Protein AF-A0A9W5X597-F1 (afdb_monomer_lite)

Sequence (106 aa):
MDLIKTKQFFVFLSLLCAIGVFLMSSAFQSMAYWGNDLTWYWVGVAFTYFIWLMGIVFLVIAITRKVNVKGKLIFGLSMLGIATFIILICGFLWTTFVIIAGMSGI

Secondary structure (DSSP, 8-state):
--HHHHHHHHHHHHHHHHHHHHHHHHHHHHHTTSSSSTHHHHHHHHHHHHHHHHHHHHHHHHHHS-----HHHHHHHHHHHHHHHHHHHHHHHHHHHHHHHHHH--

Radius of gyration: 16.73 Å; chains: 1; bounding box: 36×28×49 Å

Foldseek 3Di:
DALLVLLVVLLVLLLVLLVVLVVLLVVLLVLCPVDPHSPRSVVSLVVSVVSLVSSVVSLVVSVPRDDDDDPVSVVVSVVSSVVSVVSSVVSVVSSVVSVVVSVVVD

pLDDT: mean 86.91, std 10.13, range [55.41, 96.94]

Organism: NCBI:txid1827502

Structure (mmCIF, N/CA/C/O backbone):
data_AF-A0A9W5X597-F1
#
_entry.id   AF-A0A9W5X597-F1
#
loop_
_atom_site.group_PDB
_atom_site.id
_atom_site.type_symbol
_atom_site.label_atom_id
_atom_site.label_alt_id
_atom_site.label_comp_id
_atom_site.label_asym_id
_atom_site.label_entity_id
_atom_site.label_seq_id
_atom_site.pdbx_PDB_ins_code
_atom_site.Cartn_x
_atom_site.Cartn_y
_atom_site.Cartn_z
_atom_site.occupancy
_atom_site.B_iso_or_equiv
_atom_site.auth_seq_id
_atom_site.auth_comp_id
_atom_site.auth_asym_id
_atom_site.auth_atom_id
_atom_site.pdbx_PDB_model_num
ATOM 1 N N . MET A 1 1 ? -15.982 -18.032 16.663 1.00 55.41 1 MET A N 1
ATOM 2 C CA . MET A 1 1 ? -14.831 -17.140 16.389 1.00 55.41 1 MET A CA 1
ATOM 3 C C . MET A 1 1 ? -15.168 -15.757 16.931 1.00 55.41 1 MET A C 1
ATOM 5 O O . MET A 1 1 ? -16.221 -15.241 16.579 1.00 55.41 1 MET A O 1
ATOM 9 N N . ASP A 1 2 ? -14.349 -15.187 17.821 1.00 71.25 2 ASP A N 1
ATOM 10 C CA . ASP A 1 2 ? -14.625 -13.870 18.416 1.00 71.25 2 ASP A CA 1
ATOM 11 C C . ASP A 1 2 ? -14.661 -12.774 17.341 1.00 71.25 2 ASP A C 1
ATOM 13 O O . ASP A 1 2 ? -13.710 -12.576 16.577 1.00 71.25 2 ASP A O 1
ATOM 17 N N . LEU A 1 3 ? -15.757 -12.019 17.300 1.00 65.25 3 LEU A N 1
ATOM 18 C CA . LEU A 1 3 ? -16.006 -10.970 16.304 1.00 65.25 3 LEU A CA 1
ATOM 19 C C . LEU A 1 3 ? -14.946 -9.844 16.384 1.00 65.25 3 LEU A C 1
ATOM 21 O O . LEU A 1 3 ? -14.545 -9.279 15.368 1.00 65.25 3 LEU A O 1
ATOM 25 N N . ILE A 1 4 ? -14.405 -9.613 17.586 1.00 70.88 4 ILE A N 1
ATOM 26 C CA . ILE A 1 4 ? -13.293 -8.693 17.889 1.00 70.88 4 ILE A CA 1
ATOM 27 C C . ILE A 1 4 ? -11.985 -9.151 17.245 1.00 70.88 4 ILE A C 1
ATOM 29 O O . ILE A 1 4 ? -11.350 -8.376 16.530 1.00 70.88 4 ILE A O 1
ATOM 33 N N . LYS A 1 5 ? -11.604 -10.418 17.468 1.00 79.31 5 LYS A N 1
ATOM 34 C CA . LYS A 1 5 ? -10.389 -11.010 16.889 1.00 79.31 5 LYS A CA 1
ATOM 35 C C . LYS A 1 5 ? -10.447 -10.971 15.369 1.00 79.31 5 LYS A C 1
ATOM 37 O O . LYS A 1 5 ? -9.449 -10.715 14.711 1.00 79.31 5 LYS A O 1
ATOM 42 N N . THR A 1 6 ? -11.646 -11.145 14.821 1.00 81.94 6 THR A N 1
ATOM 43 C CA . THR A 1 6 ? -11.864 -11.090 13.379 1.00 81.94 6 THR A CA 1
ATOM 44 C C . THR A 1 6 ? -11.662 -9.678 12.816 1.00 81.94 6 THR A C 1
ATOM 46 O O . THR A 1 6 ? -11.004 -9.520 11.794 1.00 81.94 6 THR A O 1
ATOM 49 N N . LYS A 1 7 ? -12.166 -8.630 13.486 1.00 83.38 7 LYS A N 1
ATOM 50 C CA . LYS A 1 7 ? -11.918 -7.236 13.071 1.00 83.38 7 LYS A CA 1
ATOM 51 C C . LYS A 1 7 ? -10.435 -6.868 13.172 1.00 83.38 7 LYS A C 1
ATOM 53 O O . LYS A 1 7 ? -9.898 -6.276 12.243 1.00 83.38 7 LYS A O 1
ATOM 58 N N . GLN A 1 8 ? -9.776 -7.251 14.267 1.00 86.62 8 GLN A N 1
ATOM 59 C CA . GLN A 1 8 ? -8.328 -7.083 14.445 1.00 86.62 8 GLN A CA 1
ATOM 60 C C . GLN A 1 8 ? -7.528 -7.747 13.329 1.00 86.62 8 GLN A C 1
ATOM 62 O O . GLN A 1 8 ? -6.638 -7.119 12.763 1.00 86.62 8 GLN A O 1
ATOM 67 N N . PHE A 1 9 ? -7.890 -8.977 12.975 1.00 89.56 9 PHE A N 1
ATOM 68 C CA . PHE A 1 9 ? -7.256 -9.715 11.893 1.00 89.56 9 PHE A CA 1
ATOM 69 C C . PHE A 1 9 ? -7.353 -8.977 10.550 1.00 89.56 9 PHE A C 1
ATOM 71 O O . PHE A 1 9 ? -6.346 -8.836 9.867 1.00 89.56 9 PHE A O 1
ATOM 78 N N . PHE A 1 10 ? -8.523 -8.434 10.196 1.00 90.69 10 PHE A N 1
ATOM 79 C CA . PHE A 1 10 ? -8.683 -7.686 8.943 1.00 90.69 10 PHE A CA 1
ATOM 80 C C . PHE A 1 10 ? -7.921 -6.356 8.918 1.00 90.69 10 PHE A C 1
ATOM 82 O O . PHE A 1 10 ? -7.339 -6.021 7.891 1.00 90.69 10 PHE A O 1
ATOM 89 N N . VAL A 1 11 ? -7.873 -5.613 10.032 1.00 91.12 11 VAL A N 1
ATOM 90 C CA . VAL A 1 11 ? -7.046 -4.392 10.116 1.00 91.12 11 VAL A CA 1
ATOM 91 C C . VAL A 1 11 ? -5.566 -4.739 9.965 1.00 91.12 11 VAL A C 1
ATOM 93 O O . VAL A 1 11 ? -4.852 -4.074 9.224 1.00 91.12 11 VAL A O 1
ATOM 96 N N . PHE A 1 12 ? -5.112 -5.810 10.617 1.00 92.06 12 PHE A N 1
ATOM 97 C CA . PHE A 1 12 ? -3.736 -6.281 10.489 1.00 92.06 12 PHE A CA 1
ATOM 98 C C . PHE A 1 12 ? -3.404 -6.721 9.056 1.00 92.06 12 PHE A C 1
ATOM 100 O O . PHE A 1 12 ? -2.354 -6.365 8.530 1.00 92.06 12 PHE A O 1
ATOM 107 N N . LEU A 1 13 ? -4.317 -7.433 8.393 1.00 93.94 13 LEU A N 1
ATOM 108 C CA . LEU A 1 13 ? -4.145 -7.843 7.001 1.00 93.94 13 LEU A CA 1
ATOM 109 C C . LEU A 1 13 ? -4.097 -6.634 6.054 1.00 93.94 13 LEU A C 1
ATOM 111 O O . LEU A 1 13 ? -3.254 -6.582 5.164 1.00 93.94 13 LEU A O 1
ATOM 115 N N . SER A 1 14 ? -4.945 -5.631 6.292 1.00 94.50 14 SER A N 1
ATOM 116 C CA . SER A 1 14 ? -4.910 -4.356 5.569 1.00 94.50 14 SER A CA 1
ATOM 117 C C . SER A 1 14 ? -3.568 -3.634 5.745 1.00 94.50 14 SER A C 1
ATOM 119 O O . SER A 1 14 ? -2.989 -3.157 4.770 1.00 94.50 14 SER A O 1
ATOM 121 N N . LEU A 1 15 ? -3.028 -3.623 6.967 1.00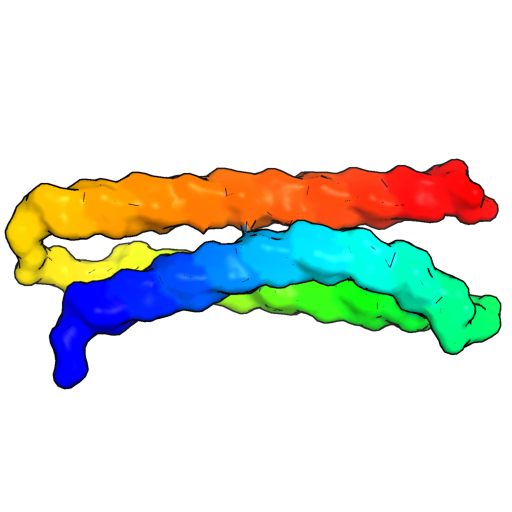 93.62 15 LEU A N 1
ATOM 122 C CA . LEU A 1 15 ? -1.719 -3.044 7.267 1.00 93.62 15 LEU A CA 1
ATOM 123 C C . LEU A 1 15 ? -0.585 -3.785 6.547 1.00 93.62 15 LEU A C 1
ATOM 125 O O . LEU A 1 15 ? 0.299 -3.140 5.988 1.00 93.62 15 LEU A O 1
ATOM 129 N N . LEU A 1 16 ? -0.622 -5.121 6.509 1.00 95.31 16 LEU A N 1
ATOM 130 C CA . LEU A 1 16 ? 0.341 -5.917 5.743 1.00 95.31 16 LEU A CA 1
ATOM 131 C C . LEU A 1 16 ? 0.285 -5.593 4.249 1.00 95.31 16 LEU A C 1
ATOM 133 O O . LEU A 1 16 ? 1.335 -5.429 3.633 1.00 95.31 16 LEU A O 1
ATOM 137 N N . CYS A 1 17 ? -0.912 -5.443 3.675 1.00 95.12 17 CYS A N 1
ATOM 138 C CA . CYS A 1 17 ? -1.059 -4.983 2.295 1.00 95.12 17 CYS A CA 1
ATOM 139 C C . CYS A 1 17 ? -0.452 -3.590 2.107 1.00 95.12 17 CYS A C 1
ATOM 141 O O . CYS A 1 17 ? 0.291 -3.381 1.156 1.00 95.12 17 CYS A O 1
ATOM 143 N N . ALA A 1 18 ? -0.710 -2.655 3.025 1.00 93.69 18 ALA A N 1
ATOM 144 C CA . ALA A 1 18 ? -0.169 -1.303 2.952 1.00 93.69 18 ALA A CA 1
ATOM 145 C C . ALA A 1 18 ? 1.372 -1.295 2.962 1.00 93.69 18 ALA A C 1
ATOM 147 O O . ALA A 1 18 ? 1.983 -0.646 2.119 1.00 93.69 18 ALA A O 1
ATOM 148 N N . ILE A 1 19 ? 2.004 -2.075 3.845 1.00 93.69 19 ILE A N 1
ATOM 149 C CA . ILE A 1 19 ? 3.466 -2.270 3.860 1.00 93.69 19 ILE A CA 1
ATOM 150 C C . ILE A 1 19 ? 3.937 -2.929 2.556 1.00 93.69 19 ILE A C 1
ATOM 152 O O . ILE A 1 19 ? 4.926 -2.500 1.963 1.00 93.69 19 ILE A O 1
ATOM 156 N N . GLY A 1 20 ? 3.204 -3.939 2.082 1.00 93.50 20 GLY A N 1
ATOM 157 C CA . GLY A 1 20 ? 3.474 -4.632 0.826 1.00 93.50 20 GLY A CA 1
ATOM 158 C C . GLY A 1 20 ? 3.497 -3.695 -0.381 1.00 93.50 20 GLY A C 1
ATOM 159 O O . GLY A 1 20 ? 4.375 -3.837 -1.221 1.00 93.50 20 GLY A O 1
ATOM 160 N N . VAL A 1 21 ? 2.610 -2.695 -0.438 1.00 94.75 21 VAL A N 1
ATOM 161 C CA . VAL A 1 21 ? 2.608 -1.670 -1.500 1.00 94.75 21 VAL A CA 1
ATOM 162 C C . VAL A 1 21 ? 3.930 -0.904 -1.533 1.00 94.75 21 VAL A C 1
ATOM 164 O O . VAL A 1 21 ? 4.525 -0.756 -2.597 1.00 94.75 21 VAL A O 1
ATOM 167 N N . PHE A 1 22 ? 4.436 -0.463 -0.378 1.00 91.25 22 PHE A N 1
ATOM 168 C CA . PHE A 1 22 ? 5.716 0.248 -0.316 1.00 91.25 22 PHE A CA 1
ATOM 169 C C . PHE A 1 22 ? 6.895 -0.641 -0.710 1.00 91.25 22 PHE A C 1
ATOM 171 O O . PHE A 1 22 ? 7.748 -0.209 -1.482 1.00 91.25 22 PHE A O 1
ATOM 178 N N . LEU A 1 23 ? 6.938 -1.885 -0.234 1.00 93.12 23 LEU A N 1
ATOM 179 C CA . LEU A 1 23 ? 8.004 -2.821 -0.604 1.00 93.12 23 LEU A CA 1
ATOM 180 C C . LEU A 1 23 ? 7.971 -3.160 -2.095 1.00 93.12 23 LEU A C 1
ATOM 182 O O . LEU A 1 23 ? 9.011 -3.226 -2.743 1.00 93.12 23 LEU A O 1
ATOM 186 N N . MET A 1 24 ? 6.777 -3.342 -2.654 1.00 92.00 24 MET A N 1
ATOM 187 C CA . MET A 1 24 ? 6.641 -3.657 -4.068 1.00 92.00 24 MET A CA 1
ATOM 188 C C . MET A 1 24 ? 6.950 -2.452 -4.955 1.00 92.00 24 MET A C 1
ATOM 190 O O . MET A 1 24 ? 7.402 -2.632 -6.085 1.00 92.00 24 MET A O 1
ATOM 194 N N . SER A 1 25 ? 6.798 -1.232 -4.422 1.00 88.62 25 SER A N 1
ATOM 195 C CA . SER A 1 25 ? 7.091 -0.011 -5.167 1.00 88.62 25 SER A CA 1
ATOM 196 C C . SER A 1 25 ? 8.548 0.103 -5.619 1.00 88.62 25 SER A C 1
ATOM 198 O O . SER A 1 25 ? 8.819 0.552 -6.728 1.00 88.62 25 SER A O 1
ATOM 200 N N . SER A 1 26 ? 9.494 -0.363 -4.803 1.00 87.00 26 SER A N 1
ATOM 201 C CA . SER A 1 26 ? 10.903 -0.446 -5.197 1.00 87.00 26 SER A CA 1
ATOM 202 C C . SER A 1 26 ? 11.185 -1.686 -6.047 1.00 87.00 26 SER A C 1
ATOM 204 O O . SER A 1 26 ? 11.993 -1.635 -6.974 1.00 87.00 26 SER A O 1
ATOM 206 N N . ALA A 1 27 ? 10.497 -2.799 -5.780 1.00 89.56 27 ALA A N 1
ATOM 207 C CA . ALA A 1 27 ? 10.695 -4.044 -6.513 1.00 89.56 27 ALA A CA 1
ATOM 208 C C . ALA A 1 27 ? 10.339 -3.914 -8.003 1.00 89.56 27 ALA A C 1
ATOM 210 O O . ALA A 1 27 ? 11.100 -4.386 -8.848 1.00 89.56 27 ALA A O 1
ATOM 211 N N . PHE A 1 28 ? 9.232 -3.245 -8.353 1.00 88.94 28 PHE A N 1
ATOM 212 C CA . PHE A 1 28 ? 8.836 -3.130 -9.762 1.00 88.94 28 PHE A CA 1
ATOM 213 C C . PHE A 1 28 ? 9.822 -2.296 -10.593 1.00 88.94 28 PHE A C 1
ATOM 215 O O . PHE A 1 28 ? 9.936 -2.518 -11.795 1.00 88.94 28 PHE A O 1
ATOM 222 N N . GLN A 1 29 ? 10.579 -1.380 -9.974 1.00 87.25 29 GLN A N 1
ATOM 223 C CA . GLN A 1 29 ? 11.651 -0.661 -10.669 1.00 87.25 29 GLN A CA 1
ATOM 224 C C . GLN A 1 29 ? 12.776 -1.611 -11.086 1.00 87.25 29 GLN A C 1
ATOM 226 O O . GLN A 1 29 ? 13.286 -1.511 -12.196 1.00 87.25 29 GLN A O 1
ATOM 231 N N . SER A 1 30 ? 13.135 -2.573 -10.230 1.00 87.25 30 SER A N 1
ATOM 232 C CA . SER A 1 30 ? 14.110 -3.611 -10.587 1.00 87.25 30 SER A CA 1
ATOM 233 C C . SER A 1 30 ? 13.581 -4.534 -11.687 1.00 87.25 30 SER A C 1
ATOM 235 O O . SER A 1 30 ? 14.343 -4.937 -12.565 1.00 87.25 30 SER A O 1
ATOM 237 N N . MET A 1 31 ? 12.272 -4.808 -11.693 1.00 87.25 31 MET A N 1
ATOM 238 C CA . MET A 1 31 ? 11.630 -5.626 -12.725 1.00 87.25 31 MET A CA 1
ATOM 239 C C . MET A 1 31 ? 11.695 -5.002 -14.123 1.00 87.25 31 MET A C 1
ATOM 241 O O . MET A 1 31 ? 11.595 -5.735 -15.101 1.00 87.25 31 MET A O 1
ATOM 245 N N . ALA A 1 32 ? 11.929 -3.691 -14.250 1.00 85.88 32 ALA A N 1
ATOM 246 C CA . ALA A 1 32 ? 12.177 -3.065 -15.550 1.00 85.88 32 ALA A CA 1
ATOM 247 C C . ALA A 1 32 ? 13.382 -3.675 -16.286 1.00 85.88 32 ALA A C 1
ATOM 249 O O . ALA A 1 32 ? 13.396 -3.699 -17.510 1.00 85.88 32 ALA A O 1
ATOM 250 N N . TYR A 1 33 ? 14.358 -4.214 -15.548 1.00 86.44 33 TYR A N 1
ATOM 251 C CA . TYR A 1 33 ? 15.586 -4.790 -16.103 1.00 86.44 33 TYR A CA 1
ATOM 252 C C . TYR A 1 33 ? 15.515 -6.311 -16.313 1.00 86.44 33 TYR A C 1
ATOM 254 O O . TYR A 1 33 ? 16.511 -6.927 -16.682 1.00 86.44 33 TYR A O 1
ATOM 262 N N . TRP A 1 34 ? 14.375 -6.951 -16.031 1.00 87.81 34 TRP A N 1
ATOM 263 C CA . TRP A 1 34 ? 14.246 -8.416 -16.087 1.00 87.81 34 TRP A CA 1
ATOM 264 C C . TRP A 1 34 ? 13.958 -8.965 -17.487 1.00 87.81 34 TRP A C 1
ATOM 266 O O . TRP A 1 34 ? 14.035 -10.172 -17.704 1.00 87.81 34 TRP A O 1
ATOM 276 N N . GLY A 1 35 ? 13.613 -8.105 -18.441 1.00 84.44 35 GLY A N 1
ATOM 277 C CA . GLY A 1 35 ? 13.371 -8.489 -19.825 1.00 84.44 35 GLY A CA 1
ATOM 278 C C . GLY A 1 35 ? 13.876 -7.434 -20.796 1.00 84.44 35 GLY A C 1
ATOM 279 O O . GLY A 1 35 ? 14.448 -6.427 -20.391 1.00 84.44 35 GLY A O 1
ATOM 280 N N . ASN A 1 36 ? 13.638 -7.672 -22.084 1.00 80.62 36 ASN A N 1
ATOM 281 C CA . ASN A 1 36 ? 14.021 -6.728 -23.136 1.00 80.62 36 ASN A CA 1
ATOM 282 C C . ASN A 1 36 ? 13.127 -5.476 -23.176 1.00 80.62 36 ASN A C 1
ATOM 284 O O . ASN A 1 36 ? 13.544 -4.464 -23.727 1.00 80.62 36 ASN A O 1
ATOM 288 N N . ASP A 1 37 ? 11.935 -5.541 -22.573 1.00 85.19 37 ASP A N 1
ATOM 289 C CA . ASP A 1 37 ? 10.924 -4.482 -22.581 1.00 85.19 37 ASP A CA 1
ATOM 290 C C . ASP A 1 37 ? 10.404 -4.183 -21.165 1.00 85.19 37 ASP A C 1
ATOM 292 O O . ASP A 1 37 ? 10.550 -4.979 -20.233 1.00 85.19 37 ASP A O 1
ATOM 296 N N . LEU A 1 38 ? 9.664 -3.078 -21.026 1.00 87.38 38 LEU A N 1
ATOM 297 C CA . LEU A 1 38 ? 9.013 -2.642 -19.780 1.00 87.38 38 LEU A CA 1
ATOM 298 C C . LEU A 1 38 ? 7.836 -3.534 -19.333 1.00 87.38 38 LEU A C 1
ATOM 300 O O . LEU A 1 38 ? 7.114 -3.194 -18.397 1.00 87.38 38 LEU A O 1
ATOM 304 N N . THR A 1 39 ? 7.611 -4.683 -19.969 1.00 91.31 39 THR A N 1
ATOM 305 C CA . THR A 1 39 ? 6.510 -5.601 -19.641 1.00 91.31 39 THR A CA 1
ATOM 306 C C . THR A 1 39 ? 6.538 -6.013 -18.170 1.00 91.31 39 THR A C 1
ATOM 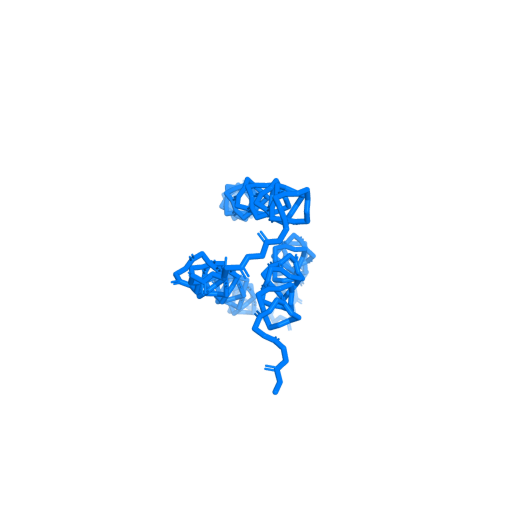308 O O . THR A 1 39 ? 5.526 -5.921 -17.478 1.00 91.31 39 THR A O 1
ATOM 311 N N . TRP A 1 40 ? 7.707 -6.402 -17.656 1.00 90.56 40 TRP A N 1
ATOM 312 C CA . TRP A 1 40 ? 7.869 -6.830 -16.262 1.00 90.56 40 TRP A CA 1
ATOM 313 C C . TRP A 1 40 ? 7.692 -5.686 -15.260 1.00 90.56 40 TRP A C 1
ATOM 315 O O . TRP A 1 40 ? 7.145 -5.897 -14.177 1.00 90.56 40 TRP A O 1
ATOM 325 N N . TYR A 1 41 ? 8.063 -4.464 -15.647 1.00 90.88 41 TYR A N 1
ATOM 326 C CA . TYR A 1 41 ? 7.764 -3.259 -14.880 1.00 90.88 41 TYR A CA 1
ATOM 327 C C . TYR A 1 41 ? 6.249 -3.064 -14.725 1.00 90.88 41 TYR A C 1
ATOM 329 O O . TYR A 1 41 ? 5.751 -2.942 -13.605 1.00 90.88 41 TYR A O 1
ATOM 337 N N . TRP A 1 42 ? 5.489 -3.128 -15.825 1.00 91.81 42 TRP A N 1
ATOM 338 C CA . TRP A 1 42 ? 4.030 -2.975 -15.789 1.00 91.81 42 TRP A CA 1
ATOM 339 C C . TRP A 1 42 ? 3.325 -4.111 -15.041 1.00 91.81 42 TRP A C 1
ATOM 341 O O . TRP A 1 42 ? 2.337 -3.859 -14.351 1.00 91.81 42 TRP A O 1
ATOM 351 N N . VAL A 1 43 ? 3.849 -5.339 -15.105 1.00 93.69 43 VAL A N 1
ATOM 352 C CA . VAL A 1 43 ? 3.373 -6.460 -14.275 1.00 93.69 43 VAL A CA 1
ATOM 353 C C . VAL A 1 43 ? 3.562 -6.149 -12.786 1.00 93.69 43 VAL A C 1
ATOM 355 O O . VAL A 1 43 ? 2.626 -6.317 -12.002 1.00 93.69 43 VAL A O 1
ATOM 358 N N . GLY A 1 44 ? 4.732 -5.640 -12.391 1.00 93.38 44 GLY A N 1
ATOM 359 C CA . GLY A 1 44 ? 5.000 -5.228 -11.012 1.00 93.38 44 GLY A CA 1
ATOM 360 C C . GLY A 1 44 ? 4.102 -4.076 -10.545 1.00 93.38 44 GLY A C 1
ATOM 361 O O . GLY A 1 44 ? 3.575 -4.114 -9.429 1.00 93.38 44 GLY A O 1
ATOM 362 N N . VAL A 1 45 ? 3.848 -3.090 -11.410 1.00 93.81 45 VAL A N 1
ATOM 363 C CA . VAL A 1 45 ? 2.910 -1.985 -11.146 1.00 93.81 45 VAL A CA 1
ATOM 364 C C . VAL A 1 45 ? 1.484 -2.507 -10.948 1.00 93.81 45 VAL A C 1
ATOM 366 O O . VAL A 1 45 ? 0.839 -2.177 -9.950 1.00 93.81 45 VAL A O 1
ATOM 369 N N . ALA A 1 46 ? 0.998 -3.368 -11.848 1.00 95.19 46 ALA A N 1
ATOM 370 C CA . ALA A 1 46 ? -0.332 -3.967 -11.747 1.00 95.19 46 ALA A CA 1
ATOM 371 C C . ALA A 1 46 ? -0.492 -4.776 -10.450 1.00 95.19 46 ALA A C 1
ATOM 373 O O . ALA A 1 46 ? -1.500 -4.650 -9.753 1.00 95.19 46 ALA A O 1
ATOM 374 N N . PHE A 1 47 ? 0.530 -5.552 -10.080 1.00 94.56 47 PHE A N 1
ATOM 375 C CA . PHE A 1 47 ? 0.535 -6.320 -8.837 1.00 94.56 47 PHE A CA 1
ATOM 376 C C . PHE A 1 47 ? 0.538 -5.420 -7.592 1.00 94.56 47 PHE A C 1
ATOM 378 O O . PHE A 1 47 ? -0.184 -5.685 -6.631 1.00 94.56 47 PHE A O 1
ATOM 385 N N . THR A 1 48 ? 1.281 -4.311 -7.623 1.00 95.50 48 THR A N 1
ATOM 386 C CA . THR A 1 48 ? 1.319 -3.326 -6.529 1.00 95.50 48 THR A CA 1
ATOM 387 C C . THR A 1 48 ? -0.055 -2.692 -6.298 1.00 95.50 48 THR A C 1
ATOM 389 O O . THR A 1 48 ? -0.541 -2.664 -5.165 1.00 95.50 48 THR A O 1
ATOM 392 N N . TYR A 1 49 ? -0.735 -2.251 -7.363 1.00 94.88 49 TYR A N 1
ATOM 393 C CA . TYR A 1 49 ? -2.098 -1.718 -7.249 1.00 94.88 49 TYR A CA 1
ATOM 394 C C . TYR A 1 49 ? -3.121 -2.782 -6.839 1.00 94.88 49 TYR A C 1
ATOM 396 O O . TYR A 1 49 ? -4.069 -2.470 -6.116 1.00 94.88 49 TYR A O 1
ATOM 404 N N . PHE A 1 50 ? -2.925 -4.043 -7.232 1.00 96.31 50 PHE A N 1
ATOM 405 C CA . PHE A 1 50 ? -3.768 -5.144 -6.769 1.00 96.31 50 PHE A CA 1
ATOM 406 C C . PHE A 1 50 ? -3.647 -5.359 -5.252 1.00 96.31 50 PHE A C 1
ATOM 408 O O . PHE A 1 50 ? -4.663 -5.448 -4.560 1.00 96.31 50 PHE A O 1
ATOM 415 N N . ILE A 1 51 ? -2.423 -5.365 -4.706 1.00 96.06 51 ILE A N 1
ATOM 416 C CA . ILE A 1 51 ? -2.192 -5.439 -3.252 1.00 96.06 51 ILE A CA 1
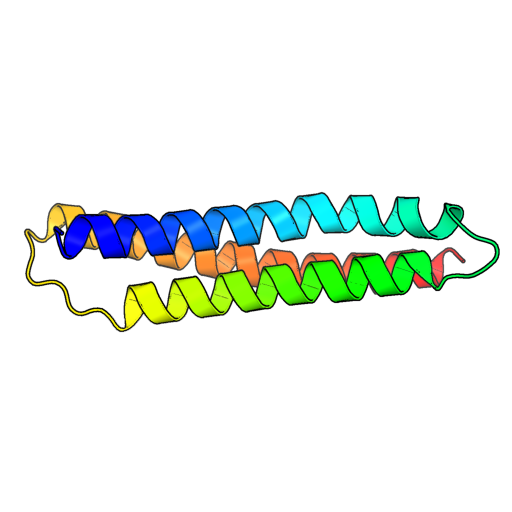ATOM 417 C C . ILE A 1 51 ? -2.825 -4.238 -2.544 1.00 96.06 51 ILE A C 1
ATOM 419 O O . ILE A 1 51 ? -3.471 -4.403 -1.507 1.00 96.06 51 ILE A O 1
ATOM 423 N N . TRP A 1 52 ? -2.676 -3.037 -3.104 1.00 96.94 52 TRP A N 1
ATOM 424 C CA . TRP A 1 52 ? -3.296 -1.831 -2.559 1.00 96.94 52 TRP A CA 1
ATOM 425 C C . TRP A 1 52 ? -4.823 -1.959 -2.476 1.00 96.94 52 TRP A C 1
ATOM 427 O O . TRP A 1 52 ? -5.414 -1.693 -1.426 1.00 96.94 52 TRP A O 1
ATOM 437 N N . LEU A 1 53 ? -5.458 -2.440 -3.551 1.00 96.50 53 LEU A N 1
ATOM 438 C CA . LEU A 1 53 ? -6.903 -2.648 -3.612 1.00 96.50 53 LEU A CA 1
ATOM 439 C C . LEU A 1 53 ? -7.364 -3.697 -2.592 1.00 96.50 53 LEU A C 1
ATOM 441 O O . LEU A 1 53 ? -8.354 -3.475 -1.894 1.00 96.50 53 LEU A O 1
ATOM 445 N N . MET A 1 54 ? -6.620 -4.795 -2.429 1.00 95.75 54 MET A N 1
ATOM 446 C CA . MET A 1 54 ? -6.863 -5.775 -1.362 1.00 95.75 54 MET A CA 1
ATOM 447 C C . MET A 1 54 ? -6.776 -5.136 0.030 1.00 95.75 54 MET A C 1
ATOM 449 O O . MET A 1 54 ? -7.651 -5.365 0.868 1.00 95.75 54 MET A O 1
ATOM 453 N N . GLY A 1 55 ? -5.784 -4.270 0.261 1.00 94.69 55 GLY A N 1
ATOM 454 C CA . GLY A 1 55 ? -5.645 -3.504 1.498 1.00 94.69 55 GLY A CA 1
ATOM 455 C C . GLY A 1 55 ? -6.885 -2.670 1.821 1.00 94.69 55 GLY A C 1
ATOM 456 O O . GLY A 1 55 ? -7.381 -2.726 2.950 1.00 94.69 55 GLY A O 1
ATOM 457 N N . ILE A 1 56 ? -7.435 -1.964 0.827 1.00 95.25 56 ILE A N 1
ATOM 458 C CA . ILE A 1 56 ? -8.691 -1.210 0.966 1.00 95.25 56 ILE A CA 1
ATOM 459 C C . ILE A 1 56 ? -9.863 -2.136 1.280 1.00 95.25 56 ILE A C 1
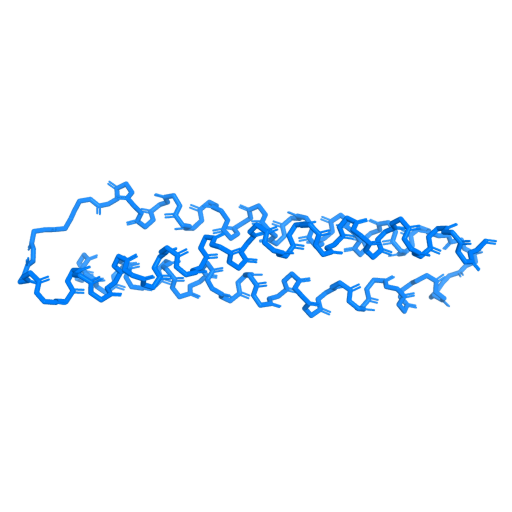ATOM 461 O O . ILE A 1 56 ? -10.616 -1.865 2.215 1.00 95.25 56 ILE A O 1
ATOM 465 N N . VAL A 1 57 ? -10.019 -3.238 0.544 1.00 95.19 57 VAL A N 1
ATOM 466 C CA . VAL A 1 57 ? -11.120 -4.189 0.760 1.00 95.19 57 VAL A CA 1
ATOM 467 C C . VAL A 1 57 ? -11.095 -4.735 2.190 1.00 95.19 57 VAL A C 1
ATOM 469 O O . VAL A 1 57 ? -12.125 -4.729 2.867 1.00 95.19 57 VAL A O 1
ATOM 472 N N . PHE A 1 58 ? -9.927 -5.135 2.704 1.00 93.62 58 PHE A N 1
ATOM 473 C CA . PHE A 1 58 ? -9.800 -5.604 4.087 1.00 93.62 58 PHE A CA 1
ATOM 474 C C . PHE A 1 58 ? -10.133 -4.518 5.114 1.00 93.62 58 PHE A C 1
ATOM 476 O O . PHE A 1 58 ? -10.791 -4.807 6.117 1.00 93.62 58 PHE A O 1
ATOM 483 N N . LEU A 1 59 ? -9.749 -3.267 4.849 1.00 92.38 59 LEU A N 1
ATOM 484 C CA . LEU A 1 59 ? -10.075 -2.133 5.711 1.00 92.38 59 LEU A CA 1
ATOM 485 C C . LEU A 1 59 ? -11.587 -1.869 5.754 1.00 92.38 59 LEU A C 1
ATOM 487 O O . LEU A 1 59 ? -12.159 -1.716 6.833 1.00 92.38 59 LEU A O 1
ATOM 491 N N . VAL A 1 60 ? -12.252 -1.881 4.595 1.00 91.50 60 VAL A N 1
ATOM 492 C CA . VAL A 1 60 ? -13.709 -1.708 4.484 1.00 91.50 60 VAL A CA 1
ATOM 493 C C . VAL A 1 60 ? -14.434 -2.820 5.239 1.00 91.50 60 VAL A C 1
ATOM 495 O O . VAL A 1 60 ? -15.291 -2.533 6.073 1.00 91.50 60 VAL A O 1
ATOM 498 N N . ILE A 1 61 ? -14.033 -4.081 5.047 1.00 89.31 61 ILE A N 1
ATOM 499 C CA . ILE A 1 61 ? -14.600 -5.225 5.781 1.00 89.31 61 ILE A CA 1
ATOM 500 C C . ILE A 1 61 ? -14.432 -5.044 7.298 1.00 89.31 61 ILE A C 1
ATOM 502 O O . ILE A 1 61 ? -15.357 -5.336 8.065 1.00 89.31 61 ILE A O 1
ATOM 506 N N . ALA A 1 62 ? -13.279 -4.543 7.751 1.00 87.62 62 ALA A N 1
ATOM 507 C CA . ALA A 1 62 ? -13.032 -4.281 9.165 1.00 87.62 62 ALA A CA 1
ATOM 508 C C . ALA A 1 62 ? -13.936 -3.170 9.734 1.00 87.62 62 ALA A C 1
ATOM 510 O O . ALA A 1 62 ? -14.370 -3.263 10.887 1.00 87.62 62 ALA A O 1
ATOM 511 N N . ILE A 1 63 ? -14.236 -2.130 8.952 1.00 84.44 63 ILE A N 1
ATOM 512 C CA . ILE A 1 63 ? -15.087 -1.006 9.370 1.00 84.44 63 ILE A CA 1
ATOM 513 C C . ILE A 1 63 ? -16.566 -1.408 9.390 1.00 84.44 63 ILE A C 1
ATOM 515 O O . ILE A 1 63 ? -17.258 -1.117 10.366 1.00 84.44 63 ILE A O 1
ATOM 519 N N . THR A 1 64 ? -17.046 -2.115 8.363 1.00 84.00 64 THR A N 1
ATOM 520 C CA . THR A 1 64 ? -18.460 -2.504 8.231 1.00 84.00 64 THR A CA 1
ATOM 521 C C . THR A 1 64 ? -18.898 -3.505 9.304 1.00 84.00 64 THR A C 1
ATOM 523 O O . THR A 1 64 ? -20.069 -3.541 9.686 1.00 84.00 64 THR A O 1
ATOM 526 N N . ARG A 1 65 ? -17.972 -4.297 9.862 1.00 78.81 65 ARG A N 1
ATOM 527 C CA . ARG A 1 65 ? -18.275 -5.182 10.994 1.00 78.81 65 ARG A CA 1
ATOM 528 C C . ARG A 1 65 ? -18.520 -4.372 12.270 1.00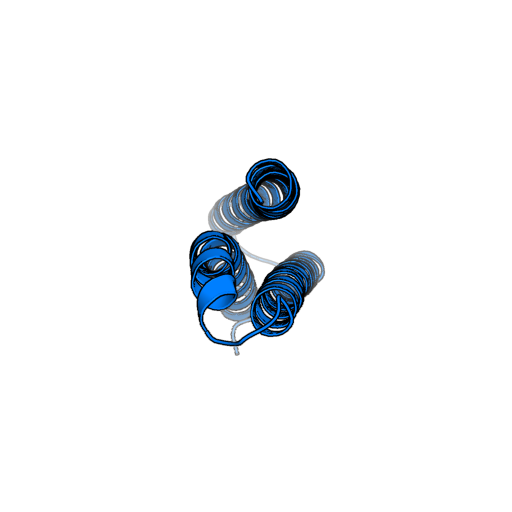 78.81 65 ARG A C 1
ATOM 530 O O . ARG A 1 65 ? -17.586 -3.924 12.941 1.00 78.81 65 ARG A O 1
ATOM 537 N N . LYS A 1 66 ? -19.795 -4.248 12.649 1.00 66.25 66 LYS A N 1
ATOM 538 C CA . LYS A 1 66 ? -20.199 -3.743 13.967 1.00 66.25 66 LYS A CA 1
ATOM 539 C C . LYS A 1 66 ? -19.794 -4.744 15.045 1.00 66.25 66 LYS A C 1
ATOM 541 O O . LYS A 1 66 ? -20.140 -5.919 14.973 1.00 66.25 66 LYS A O 1
ATOM 546 N N . VAL A 1 67 ? -19.071 -4.266 16.053 1.00 65.12 67 VAL A N 1
ATOM 547 C CA . VAL A 1 67 ? -18.648 -5.073 17.200 1.00 65.12 67 VAL A CA 1
ATOM 548 C C . VAL A 1 67 ? -19.088 -4.347 18.469 1.00 65.12 67 VAL A C 1
ATOM 550 O O . VAL A 1 67 ? -18.704 -3.198 18.674 1.00 65.12 67 VAL A O 1
ATOM 553 N N . ASN A 1 68 ? -19.895 -5.002 19.306 1.00 59.28 68 ASN A N 1
ATOM 554 C CA . ASN A 1 68 ? -20.335 -4.478 20.603 1.00 59.28 68 ASN A CA 1
ATOM 555 C C . ASN A 1 68 ? -19.305 -4.872 21.672 1.00 59.28 68 ASN A C 1
ATOM 557 O O . ASN A 1 68 ? -19.315 -6.000 22.158 1.00 59.28 68 ASN A O 1
ATOM 561 N N . VAL A 1 69 ? -18.359 -3.986 21.990 1.00 60.41 69 VAL A N 1
ATOM 562 C CA . VAL A 1 69 ? -17.206 -4.301 22.858 1.00 60.41 69 VAL A CA 1
ATOM 563 C C . VAL A 1 69 ? -16.848 -3.140 23.781 1.00 60.41 69 VAL A C 1
ATOM 565 O O . VAL A 1 69 ? -17.183 -1.990 23.519 1.00 60.41 69 VAL A O 1
ATOM 568 N N . LYS A 1 70 ? -16.086 -3.442 24.839 1.00 61.88 70 LYS A N 1
ATOM 569 C CA . LYS A 1 70 ? -15.461 -2.481 25.760 1.00 61.88 70 LYS A CA 1
ATOM 570 C C . LYS A 1 70 ? -14.755 -1.338 25.005 1.00 61.88 70 LYS A C 1
ATOM 572 O O . LYS A 1 70 ? -13.842 -1.576 24.211 1.00 61.88 70 LYS A O 1
ATOM 577 N N . GLY A 1 71 ? -15.131 -0.095 25.317 1.00 63.59 71 GLY A N 1
ATOM 578 C CA . GLY A 1 71 ? -14.762 1.107 24.554 1.00 63.59 71 GLY A CA 1
ATOM 579 C C . GLY A 1 71 ? -13.259 1.347 24.343 1.00 63.59 71 GLY A C 1
ATOM 580 O O . GLY A 1 71 ? -12.869 1.801 23.271 1.00 63.59 71 GLY A O 1
ATOM 581 N N . LYS A 1 72 ? -12.390 0.977 25.298 1.00 69.69 72 LYS A N 1
ATOM 582 C CA . LYS A 1 72 ? -10.932 1.213 25.191 1.00 69.69 72 LYS A CA 1
ATOM 583 C C . LYS A 1 72 ? -10.270 0.416 24.056 1.00 69.69 72 LYS A C 1
ATOM 585 O O . LYS A 1 72 ? -9.401 0.938 23.366 1.00 69.69 72 LYS A O 1
ATOM 590 N N . LEU A 1 73 ? -10.696 -0.832 23.836 1.00 70.81 73 LEU A N 1
ATOM 591 C CA . LEU A 1 73 ? -10.143 -1.691 22.780 1.00 70.81 73 LEU A CA 1
ATOM 592 C C . LEU A 1 73 ? -10.668 -1.293 21.391 1.00 70.81 73 LEU A C 1
ATOM 594 O O . LEU A 1 73 ? -9.935 -1.361 20.408 1.00 70.81 73 LEU A O 1
ATOM 598 N N . ILE A 1 74 ? -11.919 -0.827 21.320 1.00 74.94 74 ILE A N 1
ATOM 599 C CA . ILE A 1 74 ? -12.506 -0.282 20.088 1.00 74.94 74 ILE A CA 1
ATOM 600 C C . ILE A 1 74 ? -11.752 0.973 19.653 1.00 74.94 74 ILE A C 1
ATOM 602 O O . ILE A 1 74 ? -11.425 1.100 18.477 1.00 74.94 74 ILE A O 1
ATOM 606 N N . PHE A 1 75 ? -11.436 1.868 20.592 1.00 77.75 75 PHE A N 1
ATOM 607 C CA . PHE A 1 75 ? -10.727 3.109 20.292 1.00 77.75 75 PHE A CA 1
ATOM 608 C C . PHE A 1 75 ? -9.348 2.858 19.667 1.00 77.75 75 PHE A C 1
ATOM 610 O O . PHE A 1 75 ? -9.052 3.399 18.603 1.00 77.75 75 PHE A O 1
ATOM 617 N N . GLY A 1 76 ? -8.534 1.982 20.270 1.00 81.94 76 GLY A N 1
ATOM 618 C CA . GLY A 1 76 ? -7.219 1.629 19.722 1.00 81.94 76 GLY A CA 1
ATOM 619 C C . GLY A 1 76 ? -7.304 0.982 18.336 1.00 81.94 76 GLY A C 1
ATOM 620 O O . GLY A 1 76 ? -6.512 1.296 17.451 1.00 81.94 76 GLY A O 1
ATOM 621 N N . LEU A 1 77 ? -8.308 0.130 18.112 1.00 82.75 77 LEU A N 1
ATOM 622 C CA . LEU A 1 77 ? -8.517 -0.520 16.820 1.00 82.75 77 LEU A CA 1
ATOM 623 C C . LEU A 1 77 ? -8.964 0.460 15.726 1.00 82.75 77 LEU A C 1
ATOM 625 O O . LEU A 1 77 ? -8.536 0.339 14.581 1.00 82.75 77 LEU A O 1
ATOM 629 N N . SER A 1 78 ? -9.801 1.437 16.076 1.00 83.88 78 SER A N 1
ATOM 630 C CA . SER A 1 78 ? -10.198 2.514 15.167 1.00 83.88 78 SER A CA 1
ATOM 631 C C . SER A 1 78 ? -9.013 3.406 14.803 1.00 83.88 78 SER A C 1
ATOM 633 O O . SER A 1 78 ? -8.833 3.707 13.628 1.00 83.88 78 SER A O 1
ATOM 635 N N . MET A 1 79 ? -8.166 3.767 15.775 1.00 88.00 79 MET A N 1
ATOM 636 C CA . MET A 1 79 ? -6.939 4.533 15.520 1.00 88.00 79 MET A CA 1
ATOM 637 C C . MET A 1 79 ? -5.985 3.792 14.577 1.00 88.00 79 MET A C 1
ATOM 639 O O . MET A 1 79 ? -5.490 4.382 13.620 1.00 88.00 79 MET A O 1
ATOM 643 N N . LEU A 1 80 ? -5.783 2.487 14.791 1.00 89.50 80 LEU A N 1
ATOM 644 C CA . LEU A 1 80 ? -4.975 1.655 13.895 1.00 89.50 80 LEU A CA 1
ATOM 645 C C . LEU A 1 80 ? -5.568 1.594 12.478 1.00 89.50 80 LEU A C 1
ATOM 647 O O . LEU A 1 80 ? -4.829 1.668 11.498 1.00 89.50 80 LEU A O 1
ATOM 651 N N . GLY A 1 81 ? -6.895 1.495 12.359 1.00 90.25 81 GLY A N 1
ATOM 652 C CA . GLY A 1 81 ? -7.588 1.550 11.071 1.00 90.25 81 GLY A CA 1
ATOM 653 C C . GLY A 1 81 ? -7.368 2.879 10.341 1.00 90.25 81 GLY A C 1
ATOM 654 O O . GLY A 1 81 ? -7.046 2.876 9.159 1.00 90.25 81 GLY A O 1
ATOM 655 N N . ILE A 1 82 ? -7.460 4.010 11.047 1.00 91.81 82 ILE A N 1
ATOM 656 C CA . ILE A 1 82 ? -7.194 5.341 10.476 1.00 91.81 82 ILE A CA 1
ATOM 657 C C . ILE A 1 82 ? -5.735 5.453 10.021 1.00 91.81 82 ILE A C 1
ATOM 659 O O . ILE A 1 82 ? -5.478 5.880 8.899 1.00 91.81 82 ILE A O 1
ATOM 663 N N . ALA A 1 83 ? -4.782 5.025 10.851 1.00 94.00 83 ALA A N 1
ATOM 664 C CA . ALA A 1 83 ? -3.369 5.018 10.482 1.00 94.00 83 ALA A CA 1
ATOM 665 C C . ALA A 1 83 ? -3.119 4.164 9.228 1.00 94.00 83 ALA A C 1
ATOM 667 O O . ALA A 1 83 ? -2.449 4.608 8.301 1.00 94.00 83 ALA A O 1
ATOM 668 N N . THR A 1 84 ? -3.726 2.976 9.156 1.00 93.62 84 THR A N 1
ATOM 669 C CA . THR A 1 84 ? -3.634 2.088 7.985 1.00 93.62 84 THR A CA 1
ATOM 670 C C . THR A 1 84 ? -4.205 2.751 6.731 1.00 93.62 84 THR A C 1
ATOM 672 O O . THR A 1 84 ? -3.605 2.672 5.663 1.00 93.62 84 THR A O 1
ATOM 675 N N . PHE A 1 85 ? -5.329 3.457 6.858 1.00 94.69 85 PHE A N 1
ATOM 676 C CA . PHE A 1 85 ? -5.929 4.203 5.755 1.00 94.69 85 PHE A CA 1
ATOM 677 C C . PHE A 1 85 ? -5.008 5.318 5.239 1.00 94.69 85 PHE A C 1
ATOM 679 O O . PHE A 1 85 ? -4.809 5.433 4.031 1.00 94.69 85 PHE A O 1
ATOM 686 N N . ILE A 1 86 ? -4.381 6.085 6.138 1.00 95.75 86 ILE A N 1
ATOM 687 C CA . ILE A 1 86 ? -3.392 7.110 5.766 1.00 95.75 86 ILE A CA 1
ATOM 688 C C . ILE A 1 86 ? -2.209 6.469 5.030 1.00 95.75 86 ILE A C 1
ATOM 690 O O . ILE A 1 86 ? -1.809 6.959 3.978 1.00 95.75 86 ILE A O 1
ATOM 694 N N . ILE A 1 87 ? -1.685 5.347 5.533 1.00 94.75 87 ILE A N 1
ATOM 695 C CA . ILE A 1 87 ? -0.572 4.630 4.894 1.00 94.75 87 ILE A CA 1
ATOM 696 C C . ILE A 1 87 ? -0.966 4.133 3.496 1.00 94.75 87 ILE A C 1
ATOM 698 O O . ILE A 1 87 ? -0.157 4.237 2.582 1.00 94.75 87 ILE A O 1
ATOM 702 N N . LEU A 1 88 ? -2.197 3.652 3.286 1.00 95.00 88 LEU A N 1
ATOM 703 C CA . LEU A 1 88 ? -2.682 3.252 1.958 1.00 95.00 88 LEU A CA 1
ATOM 704 C C . LEU A 1 88 ? -2.765 4.435 0.983 1.00 95.00 88 LEU A C 1
ATOM 706 O O . LEU A 1 88 ? -2.411 4.274 -0.185 1.00 95.00 88 LEU A O 1
ATOM 710 N N . ILE A 1 89 ? -3.194 5.617 1.437 1.00 96.06 89 ILE A N 1
ATOM 711 C CA . ILE A 1 89 ? -3.184 6.836 0.609 1.00 96.06 89 ILE A CA 1
ATOM 712 C C . ILE A 1 89 ? -1.744 7.218 0.259 1.00 96.06 89 ILE A C 1
ATOM 714 O O . ILE A 1 89 ? -1.428 7.415 -0.914 1.00 96.06 89 ILE A O 1
ATOM 718 N N . CYS A 1 90 ? -0.856 7.268 1.254 1.00 95.62 90 CYS A N 1
ATOM 719 C CA . CYS A 1 90 ? 0.559 7.548 1.031 1.00 95.62 90 CYS A CA 1
ATOM 720 C C . CYS A 1 90 ? 1.193 6.524 0.082 1.00 95.62 90 CYS A C 1
ATOM 722 O O . CYS A 1 90 ? 1.947 6.915 -0.798 1.00 95.62 90 CYS A O 1
ATOM 724 N N . GLY A 1 91 ? 0.856 5.239 0.208 1.00 94.25 91 GLY A N 1
ATOM 725 C CA . GLY A 1 91 ? 1.348 4.169 -0.659 1.00 94.25 91 GLY A CA 1
ATOM 726 C C . GLY A 1 91 ? 0.871 4.317 -2.100 1.00 94.25 91 GLY A C 1
ATOM 727 O O . GLY A 1 91 ? 1.655 4.120 -3.025 1.00 94.25 91 GLY A O 1
ATOM 728 N N . PHE A 1 92 ? -0.379 4.735 -2.312 1.00 94.56 92 PHE A N 1
ATOM 729 C CA . PHE A 1 92 ? -0.906 5.041 -3.645 1.00 94.56 92 PHE A CA 1
ATOM 730 C C . PHE A 1 92 ? -0.182 6.226 -4.292 1.00 94.56 92 PHE A C 1
ATOM 732 O O . PHE A 1 92 ? 0.272 6.135 -5.435 1.00 94.56 92 PHE A O 1
ATOM 739 N N . LEU A 1 93 ? -0.049 7.332 -3.552 1.00 96.06 93 LEU A N 1
ATOM 740 C CA . LEU A 1 93 ? 0.648 8.531 -4.020 1.00 96.06 93 LEU A CA 1
ATOM 741 C C . LEU A 1 93 ? 2.120 8.237 -4.298 1.00 96.06 93 LEU A C 1
ATOM 743 O O . LEU A 1 93 ? 2.635 8.639 -5.336 1.00 96.06 93 LEU A O 1
ATOM 747 N N . TRP A 1 94 ? 2.770 7.483 -3.412 1.00 94.62 94 TRP A N 1
ATOM 748 C CA . TRP A 1 94 ? 4.151 7.048 -3.569 1.00 94.62 94 TRP A CA 1
ATOM 749 C C . TRP A 1 94 ? 4.327 6.176 -4.808 1.00 94.62 94 TRP A C 1
ATOM 751 O O . TRP A 1 94 ? 5.173 6.473 -5.639 1.00 94.62 94 TRP A O 1
ATOM 761 N N . THR A 1 95 ? 3.489 5.154 -4.988 1.00 93.12 95 THR A N 1
ATOM 762 C CA . THR A 1 95 ? 3.532 4.281 -6.173 1.00 93.12 95 THR A CA 1
ATOM 763 C C . THR A 1 95 ? 3.387 5.099 -7.454 1.00 93.12 95 THR A C 1
ATOM 765 O O . THR A 1 95 ? 4.173 4.944 -8.383 1.00 93.12 95 THR A O 1
ATOM 768 N N . THR A 1 96 ? 2.439 6.037 -7.475 1.00 93.00 96 THR A N 1
ATOM 769 C CA . THR A 1 96 ? 2.217 6.933 -8.618 1.00 93.00 96 THR A CA 1
ATOM 770 C C . THR A 1 96 ? 3.422 7.843 -8.869 1.00 93.00 96 THR A C 1
ATOM 772 O O . THR A 1 96 ? 3.860 7.991 -10.007 1.00 93.00 96 THR A O 1
ATOM 775 N N .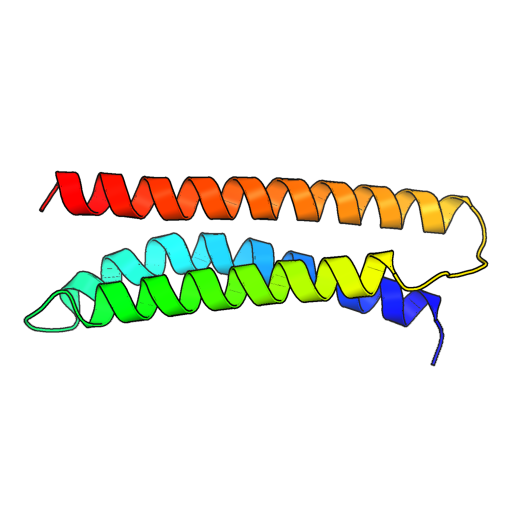 PHE A 1 97 ? 4.004 8.411 -7.810 1.00 93.31 97 PHE A N 1
ATOM 776 C CA . PHE A 1 97 ? 5.227 9.206 -7.891 1.00 93.31 97 PHE A CA 1
ATOM 777 C C . PHE A 1 97 ? 6.397 8.391 -8.450 1.00 93.31 97 PHE A C 1
ATOM 779 O O . PHE A 1 97 ? 7.068 8.853 -9.365 1.00 93.31 97 PHE A O 1
ATOM 786 N N . VAL A 1 98 ? 6.610 7.169 -7.957 1.00 91.56 98 VAL A N 1
ATOM 787 C CA . VAL A 1 98 ? 7.664 6.259 -8.428 1.00 91.56 98 VAL A CA 1
ATOM 788 C C . VAL A 1 98 ? 7.468 5.907 -9.903 1.00 91.56 98 VAL A C 1
ATOM 790 O O . VAL A 1 98 ? 8.453 5.800 -10.633 1.00 91.56 98 VAL A O 1
ATOM 793 N N . ILE A 1 99 ? 6.221 5.773 -10.367 1.00 91.81 99 ILE A N 1
ATOM 794 C CA . ILE A 1 99 ? 5.931 5.542 -11.785 1.00 91.81 99 ILE A CA 1
ATOM 795 C C . ILE A 1 99 ? 6.348 6.744 -12.631 1.00 91.81 99 ILE A C 1
ATOM 797 O O . ILE A 1 99 ? 7.101 6.591 -13.590 1.00 91.81 99 ILE A O 1
ATOM 801 N N . ILE A 1 100 ? 5.913 7.947 -12.251 1.00 91.00 100 ILE A N 1
ATOM 802 C CA . ILE A 1 100 ? 6.238 9.184 -12.975 1.00 91.00 100 ILE A CA 1
ATOM 803 C C . ILE A 1 100 ? 7.750 9.440 -12.960 1.00 91.00 100 ILE A C 1
ATOM 805 O O . ILE A 1 100 ? 8.340 9.697 -14.006 1.00 91.00 100 ILE A O 1
ATOM 809 N N . ALA A 1 101 ? 8.387 9.324 -11.793 1.00 88.62 101 ALA A N 1
ATOM 810 C CA . ALA A 1 101 ? 9.825 9.506 -11.634 1.00 88.62 101 ALA A CA 1
ATOM 811 C C . ALA A 1 101 ? 10.615 8.472 -12.449 1.00 88.62 101 ALA A C 1
ATOM 813 O O . ALA A 1 101 ? 11.555 8.833 -13.153 1.00 88.62 101 ALA A O 1
ATOM 814 N N . GLY A 1 102 ? 10.194 7.204 -12.410 1.00 83.62 102 GLY A N 1
ATOM 815 C CA . GLY A 1 102 ? 10.801 6.127 -13.188 1.00 83.62 102 GLY A CA 1
ATOM 816 C C . GLY A 1 102 ? 10.705 6.356 -14.695 1.00 83.62 102 GLY A C 1
ATOM 817 O O . GLY A 1 102 ? 11.690 6.156 -15.389 1.00 83.62 102 GLY A O 1
ATOM 818 N N . MET A 1 103 ? 9.563 6.840 -15.193 1.00 80.12 103 MET A N 1
ATOM 819 C CA . MET A 1 103 ? 9.405 7.175 -16.614 1.00 80.12 103 MET A CA 1
ATOM 820 C C . MET A 1 103 ? 10.129 8.461 -17.027 1.00 80.12 103 MET A C 1
ATOM 822 O O . MET A 1 103 ? 10.419 8.624 -18.199 1.00 80.12 103 MET A O 1
ATOM 826 N N . SER A 1 104 ? 10.410 9.384 -16.101 1.00 76.88 104 SER A N 1
ATOM 827 C CA . SER A 1 104 ? 11.144 10.622 -16.414 1.00 76.88 104 SER A CA 1
ATOM 828 C C . SER A 1 104 ? 12.658 10.433 -16.561 1.00 76.88 104 SER A C 1
ATOM 830 O O . SER A 1 104 ? 13.328 11.298 -17.118 1.00 76.88 104 SER A O 1
ATOM 832 N N . GLY A 1 105 ? 13.194 9.336 -16.014 1.00 65.12 105 GLY A N 1
ATOM 833 C CA . GLY A 1 105 ? 14.617 8.989 -16.083 1.00 65.12 105 GLY A CA 1
ATOM 834 C C . GLY A 1 105 ? 14.971 7.957 -17.157 1.00 65.12 105 GLY A C 1
ATOM 835 O O . GLY A 1 105 ? 16.155 7.664 -17.318 1.00 65.12 105 GLY A O 1
ATOM 836 N N . ILE A 1 106 ? 13.966 7.404 -17.844 1.00 58.38 106 ILE A N 1
ATOM 837 C CA . ILE A 1 106 ? 14.088 6.531 -19.025 1.00 58.38 106 ILE A CA 1
ATOM 838 C C . ILE A 1 106 ? 13.902 7.400 -20.267 1.00 58.38 106 ILE A C 1
ATOM 840 O O . ILE A 1 106 ? 14.683 7.215 -21.224 1.00 58.38 106 ILE A O 1
#